Protein AF-W6KD17-F1 (afdb_monomer_lite)

Radius of gyration: 15.5 Å; chains: 1; bounding box: 40×33×38 Å

Secondary structure (DSSP, 8-state):
-HHHHHHHHHHHHHHHHHHHHHHHHHHHHHHHHH--TTHHHHHHHHHHHHHHHHHHHHHHTTPPPTT-SS--HHHHHHHHHHHHHHHHHHH-----

Sequence (96 aa):
MAQDLTQDFIARNRPSLIRVGLFFGLAVVLAVLSGEPGMLHVLESLLRLGALISAFAAYFMKDRSIDAPTL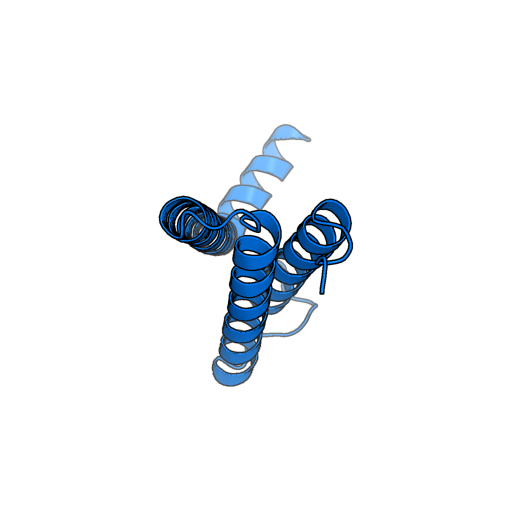TRWDEAAFLLILALLFGFLGGPEPI

Foldseek 3Di:
DVVVVVVVQCVQAVVLVVVLVVQLVVLLVVLVVVVDPQSLLSSLVSLLVQLVVLVVCCVVVVWDDPPDPYCHSNNSSVVSNVSSVVSVVVSPDDDD

Structure (mmCIF, N/CA/C/O backbone):
data_AF-W6KD17-F1
#
_entry.id   AF-W6KD17-F1
#
loop_
_atom_site.group_PDB
_atom_site.id
_atom_site.type_symbol
_atom_site.label_atom_id
_atom_site.label_alt_id
_atom_site.label_comp_id
_atom_site.label_asym_id
_atom_site.label_entity_id
_atom_site.label_seq_id
_atom_site.pdbx_PDB_ins_code
_atom_site.Cartn_x
_atom_site.Cartn_y
_atom_site.Cartn_z
_atom_site.occupancy
_atom_site.B_iso_or_equiv
_atom_site.auth_seq_id
_atom_site.auth_comp_id
_atom_site.auth_asym_id
_atom_site.auth_atom_id
_atom_site.pdbx_PDB_model_num
ATOM 1 N N . MET A 1 1 ? -20.714 20.598 8.389 1.00 62.09 1 MET A N 1
ATOM 2 C CA . MET A 1 1 ? -21.151 19.185 8.446 1.00 62.09 1 MET A CA 1
ATOM 3 C C . MET A 1 1 ? -20.238 18.249 7.650 1.00 62.09 1 MET A C 1
ATOM 5 O O . MET A 1 1 ? -19.709 17.331 8.250 1.00 62.09 1 MET A O 1
ATOM 9 N N . ALA A 1 2 ? -19.961 18.478 6.356 1.00 63.38 2 ALA A N 1
ATOM 10 C CA . ALA A 1 2 ? -19.014 17.630 5.602 1.00 63.38 2 ALA A CA 1
ATOM 11 C C . ALA A 1 2 ? -17.557 17.700 6.118 1.00 63.38 2 ALA A C 1
ATOM 13 O O . ALA A 1 2 ? -16.837 16.710 6.084 1.00 63.38 2 ALA A O 1
ATOM 14 N N . GLN A 1 3 ? -17.134 18.860 6.628 1.00 66.69 3 GLN A N 1
ATOM 15 C CA . GLN A 1 3 ? -15.771 19.073 7.127 1.00 66.69 3 GLN A CA 1
ATOM 16 C C . GLN A 1 3 ? -15.485 18.322 8.445 1.00 66.69 3 GLN A C 1
ATOM 18 O O . GLN A 1 3 ? -14.372 17.830 8.616 1.00 66.69 3 GLN A O 1
ATOM 23 N N . ASP A 1 4 ? -16.490 18.153 9.316 1.00 72.62 4 ASP A N 1
ATOM 24 C CA . ASP A 1 4 ? -16.375 17.362 10.557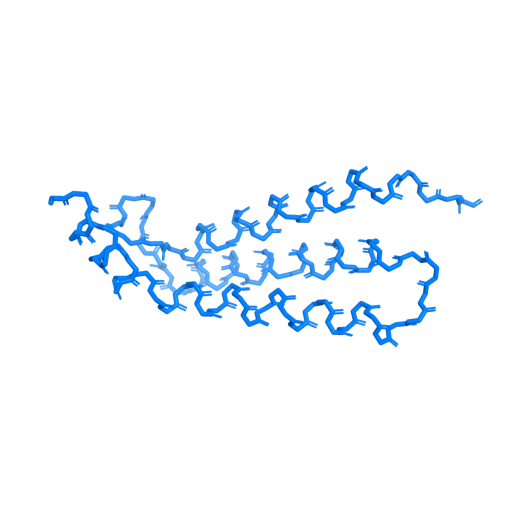 1.00 72.62 4 ASP A CA 1
ATOM 25 C C . ASP A 1 4 ? -16.230 15.864 10.266 1.00 72.62 4 ASP A C 1
ATOM 27 O O . ASP A 1 4 ? -15.354 15.201 10.813 1.00 72.62 4 ASP A O 1
ATOM 31 N N . LEU A 1 5 ? -17.023 15.339 9.324 1.00 72.81 5 LEU A N 1
ATOM 32 C CA . LEU A 1 5 ? -16.994 13.918 8.957 1.00 72.81 5 LEU A CA 1
ATOM 33 C C . LEU A 1 5 ? -15.625 13.483 8.410 1.00 72.81 5 LEU A C 1
ATOM 35 O O . LEU A 1 5 ? -15.156 12.381 8.703 1.00 72.81 5 LEU A O 1
ATOM 39 N N . THR A 1 6 ? -14.961 14.358 7.650 1.00 77.62 6 THR A N 1
ATOM 40 C CA . THR A 1 6 ? -13.617 14.103 7.116 1.00 77.62 6 THR A CA 1
ATOM 41 C C . THR A 1 6 ? -12.560 14.093 8.220 1.00 77.62 6 THR A C 1
ATOM 43 O O . THR A 1 6 ? -11.688 13.224 8.217 1.00 77.62 6 THR A O 1
ATOM 46 N N . GLN A 1 7 ? -12.631 15.019 9.181 1.00 80.38 7 GLN A N 1
ATOM 47 C CA . GLN A 1 7 ? -11.689 15.058 10.306 1.00 80.38 7 GLN A CA 1
ATOM 48 C C . GLN A 1 7 ? -11.834 13.821 11.198 1.00 80.38 7 GLN A C 1
ATOM 50 O O . GLN A 1 7 ? -10.829 13.196 11.539 1.00 80.38 7 GLN A O 1
ATOM 55 N N . ASP A 1 8 ? -13.067 13.398 11.477 1.00 81.56 8 ASP A N 1
ATOM 56 C CA . ASP A 1 8 ? -13.347 12.194 12.261 1.00 81.56 8 ASP A CA 1
ATOM 57 C C . ASP A 1 8 ? -12.876 10.916 11.558 1.00 81.56 8 ASP A C 1
ATOM 59 O O . ASP A 1 8 ? -12.351 9.992 12.188 1.00 81.56 8 ASP A O 1
ATOM 63 N N . PHE A 1 9 ? -13.048 10.840 10.236 1.00 82.19 9 PHE A N 1
ATOM 64 C CA . PHE A 1 9 ? -12.515 9.740 9.437 1.00 82.19 9 PHE A CA 1
ATOM 65 C C . PHE A 1 9 ? -10.986 9.704 9.494 1.00 82.19 9 PHE A C 1
ATOM 67 O O . PHE A 1 9 ? -10.409 8.654 9.776 1.00 82.19 9 PHE A O 1
ATOM 74 N N . ILE A 1 10 ? -10.317 10.837 9.269 1.00 84.38 10 ILE A N 1
ATOM 75 C CA . ILE A 1 10 ? -8.852 10.908 9.292 1.00 84.38 10 ILE A CA 1
ATOM 76 C C . ILE A 1 10 ? -8.326 10.550 10.680 1.00 84.38 10 ILE A C 1
ATOM 78 O O . ILE A 1 10 ? -7.390 9.765 10.777 1.00 84.38 10 ILE A O 1
ATOM 82 N N . ALA A 1 11 ? -8.919 11.078 11.751 1.00 84.88 11 ALA A N 1
ATOM 83 C CA . ALA A 1 11 ? -8.482 10.807 13.116 1.00 84.88 11 ALA A CA 1
ATOM 84 C C . ALA A 1 11 ? -8.544 9.309 13.453 1.00 84.88 11 ALA A C 1
ATOM 86 O O . ALA A 1 11 ? -7.572 8.757 13.970 1.00 84.88 11 ALA A O 1
ATOM 87 N N . ARG A 1 12 ? -9.646 8.639 13.092 1.00 85.25 12 ARG A N 1
ATOM 88 C CA . ARG A 1 12 ? -9.832 7.195 13.305 1.00 85.25 12 ARG A CA 1
ATOM 89 C C . ARG A 1 12 ? -8.885 6.332 12.472 1.00 85.25 12 ARG A C 1
ATOM 91 O O . ARG A 1 12 ? -8.409 5.307 12.949 1.00 85.25 12 ARG A O 1
ATOM 98 N N . ASN A 1 13 ? -8.592 6.757 11.246 1.00 88.62 13 ASN A N 1
ATOM 99 C CA . ASN A 1 13 ? -7.823 5.975 10.277 1.00 88.62 13 ASN A CA 1
ATOM 100 C C . ASN A 1 13 ? -6.347 6.369 10.176 1.00 88.62 13 ASN A C 1
ATOM 102 O O . ASN A 1 13 ? -5.584 5.743 9.439 1.00 88.62 13 ASN A O 1
ATOM 106 N N . ARG A 1 14 ? -5.925 7.391 10.926 1.00 88.56 14 ARG A N 1
ATOM 107 C CA . ARG A 1 14 ? -4.567 7.942 10.905 1.00 88.56 14 ARG A CA 1
ATOM 108 C C . ARG A 1 14 ? -3.479 6.862 11.002 1.00 88.56 14 ARG A C 1
ATOM 110 O O . ARG A 1 14 ? -2.545 6.944 10.210 1.00 88.56 14 ARG A O 1
ATOM 117 N N . PRO A 1 15 ? -3.562 5.843 11.884 1.00 88.12 15 PRO A N 1
ATOM 118 C CA . PRO A 1 15 ? -2.523 4.817 11.959 1.00 88.12 15 PRO A CA 1
ATOM 119 C C . PRO A 1 15 ? -2.366 4.022 10.658 1.00 88.12 15 PRO A C 1
ATOM 121 O O . PRO A 1 15 ? -1.241 3.798 10.217 1.00 88.12 15 PRO A O 1
ATOM 124 N N . SER A 1 16 ? -3.478 3.624 10.036 1.00 88.00 16 SER A N 1
ATOM 125 C CA . SER A 1 16 ? -3.480 2.852 8.788 1.00 88.00 16 SER A CA 1
ATOM 126 C C . SER A 1 16 ? -2.982 3.699 7.616 1.00 88.00 16 SER A C 1
ATOM 128 O O . SER A 1 16 ? -2.115 3.267 6.860 1.00 88.00 16 SER A O 1
ATOM 130 N N . LEU A 1 17 ? -3.426 4.960 7.532 1.00 89.69 17 LEU A N 1
ATOM 131 C CA . LEU A 1 17 ? -2.955 5.915 6.522 1.00 89.69 17 LEU A CA 1
ATOM 132 C C . LEU A 1 17 ? -1.445 6.174 6.627 1.00 89.69 17 LEU A C 1
ATOM 134 O O . LEU A 1 17 ? -0.756 6.203 5.610 1.00 89.69 17 LEU A O 1
ATOM 138 N N . ILE A 1 18 ? -0.917 6.324 7.847 1.00 92.50 18 ILE A N 1
ATOM 139 C CA . ILE A 1 18 ? 0.523 6.500 8.076 1.00 92.50 18 ILE A CA 1
ATOM 140 C C . ILE A 1 18 ? 1.293 5.254 7.636 1.00 92.50 18 ILE A C 1
ATOM 142 O O . ILE A 1 18 ? 2.301 5.391 6.951 1.00 92.50 18 ILE A O 1
ATOM 146 N N . ARG A 1 19 ? 0.834 4.046 7.988 1.00 91.69 19 ARG A N 1
ATOM 147 C CA . ARG A 1 19 ? 1.508 2.798 7.587 1.00 91.69 19 ARG A CA 1
ATOM 148 C C . ARG A 1 19 ? 1.557 2.636 6.074 1.00 91.69 19 ARG A C 1
ATOM 150 O O . ARG A 1 19 ? 2.631 2.394 5.532 1.00 91.69 19 ARG A O 1
ATOM 157 N N . VAL A 1 20 ? 0.421 2.816 5.405 1.00 92.62 20 VAL A N 1
ATOM 158 C CA . VAL A 1 20 ? 0.331 2.733 3.942 1.00 92.62 20 VAL A CA 1
ATOM 159 C C . VAL A 1 20 ? 1.213 3.795 3.288 1.00 92.62 20 VAL A C 1
ATOM 161 O O . VAL A 1 20 ? 1.974 3.474 2.381 1.00 92.62 20 VAL A O 1
ATOM 164 N N . GLY A 1 21 ? 1.167 5.038 3.776 1.00 93.12 21 GLY A N 1
ATOM 165 C CA . GLY A 1 21 ? 1.997 6.127 3.262 1.00 93.12 21 GLY A CA 1
ATOM 166 C C . GLY A 1 21 ? 3.495 5.877 3.446 1.00 93.12 21 GLY A C 1
ATOM 167 O O . GLY A 1 21 ? 4.266 6.086 2.512 1.00 93.12 21 GLY A O 1
ATOM 168 N N . LEU A 1 22 ? 3.910 5.381 4.616 1.00 94.62 22 LEU A N 1
ATOM 169 C CA . LEU A 1 22 ? 5.303 5.014 4.889 1.00 94.62 22 LEU A CA 1
ATOM 170 C C . LEU A 1 22 ? 5.766 3.862 3.998 1.00 94.62 22 LEU A C 1
ATOM 172 O O . LEU A 1 22 ? 6.856 3.938 3.437 1.00 94.62 22 LEU A O 1
ATOM 176 N N . PHE A 1 23 ? 4.944 2.821 3.842 1.00 95.44 23 PHE A N 1
ATOM 177 C CA . PHE A 1 23 ? 5.273 1.699 2.970 1.00 95.44 23 PHE A CA 1
ATOM 178 C C . PHE A 1 23 ? 5.411 2.155 1.516 1.00 95.44 23 PHE A C 1
ATOM 180 O O . PHE A 1 23 ? 6.407 1.851 0.867 1.00 95.44 23 PHE A O 1
ATOM 187 N N . PHE A 1 24 ? 4.442 2.926 1.018 1.00 93.88 24 PHE A N 1
ATOM 188 C CA . PHE A 1 24 ? 4.466 3.450 -0.343 1.00 93.88 24 PHE A CA 1
ATOM 189 C C . PHE A 1 24 ? 5.688 4.343 -0.584 1.00 93.88 24 PHE A C 1
ATOM 191 O O . PHE A 1 24 ? 6.408 4.152 -1.561 1.00 93.88 24 PHE A O 1
ATOM 198 N N . GLY A 1 25 ? 5.971 5.276 0.330 1.00 95.44 25 GLY A N 1
ATOM 199 C CA . GLY A 1 25 ? 7.147 6.141 0.242 1.00 95.44 25 GLY A CA 1
ATOM 200 C C . GLY A 1 25 ? 8.453 5.348 0.231 1.00 95.44 25 GLY A C 1
ATOM 201 O O . GLY A 1 25 ? 9.323 5.610 -0.597 1.00 95.44 25 GLY A O 1
ATOM 202 N N . LEU A 1 26 ? 8.571 4.334 1.093 1.00 95.94 26 LEU A N 1
ATOM 203 C CA . LEU A 1 26 ? 9.722 3.434 1.098 1.00 95.94 26 LEU A CA 1
ATOM 204 C C . LEU A 1 26 ? 9.847 2.667 -0.225 1.00 95.94 26 LEU A C 1
ATOM 206 O O . LEU A 1 26 ? 10.940 2.595 -0.777 1.00 95.94 26 LEU A O 1
ATOM 210 N N . ALA A 1 27 ? 8.744 2.135 -0.756 1.00 94.50 27 ALA A N 1
ATOM 211 C CA . ALA A 1 27 ? 8.736 1.416 -2.026 1.00 94.50 27 ALA A CA 1
ATOM 212 C C . ALA A 1 27 ? 9.195 2.308 -3.191 1.00 94.50 27 ALA A C 1
ATOM 214 O O . ALA A 1 27 ? 10.001 1.873 -4.009 1.00 94.50 27 ALA A O 1
ATOM 215 N N . VAL A 1 28 ? 8.758 3.572 -3.227 1.00 94.69 28 VAL A N 1
ATOM 216 C CA . VAL A 1 28 ? 9.218 4.561 -4.216 1.00 94.69 28 VAL A CA 1
ATOM 217 C C . VAL A 1 28 ? 10.714 4.823 -4.079 1.00 94.69 28 VAL A C 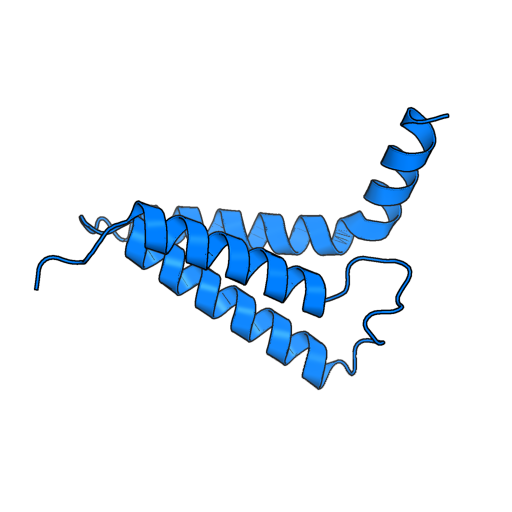1
ATOM 219 O O . VAL A 1 28 ? 11.425 4.789 -5.078 1.00 94.69 28 VAL A O 1
ATOM 222 N N . VAL A 1 29 ? 11.215 5.045 -2.860 1.00 96.19 29 VAL A N 1
ATOM 223 C CA . VAL A 1 29 ? 12.652 5.267 -2.630 1.00 96.19 29 VAL A CA 1
ATOM 224 C C . VAL A 1 29 ? 13.468 4.066 -3.102 1.00 96.19 29 VAL A C 1
ATOM 226 O O . VAL A 1 29 ? 14.447 4.244 -3.819 1.00 96.19 29 VAL A O 1
ATOM 229 N N . LEU A 1 30 ? 13.055 2.846 -2.755 1.00 93.94 30 LEU A N 1
ATOM 230 C CA . LEU A 1 30 ? 13.743 1.626 -3.179 1.00 93.94 30 LEU A CA 1
ATOM 231 C C . LEU A 1 30 ? 13.696 1.431 -4.700 1.00 93.94 30 LEU A C 1
ATOM 233 O O . LEU A 1 30 ? 14.709 1.069 -5.293 1.00 93.94 30 LEU A O 1
ATOM 237 N N . ALA A 1 31 ? 12.560 1.718 -5.339 1.00 92.62 31 ALA A N 1
ATOM 238 C CA . ALA A 1 31 ? 12.439 1.657 -6.791 1.00 92.62 31 ALA A CA 1
ATOM 239 C C . ALA A 1 31 ? 13.366 2.673 -7.477 1.00 92.62 31 ALA A C 1
ATOM 241 O O . ALA A 1 31 ? 14.082 2.309 -8.405 1.00 92.62 31 ALA A O 1
ATOM 242 N N . VAL A 1 32 ? 13.431 3.913 -6.984 1.00 93.25 32 VAL A N 1
ATOM 243 C CA . VAL A 1 32 ? 14.349 4.942 -7.506 1.00 93.25 32 VAL A CA 1
ATOM 244 C C . VAL A 1 32 ? 15.810 4.530 -7.318 1.00 93.25 32 VAL A C 1
ATOM 246 O O . VAL A 1 32 ? 16.615 4.677 -8.234 1.00 93.25 32 VAL A O 1
ATOM 249 N N . LEU A 1 33 ? 16.156 3.986 -6.150 1.00 93.56 33 LEU A N 1
ATOM 250 C CA . LEU A 1 33 ? 17.517 3.541 -5.847 1.00 93.56 33 LEU A CA 1
ATOM 251 C C . LEU A 1 33 ? 17.956 2.323 -6.664 1.00 93.56 33 LEU A C 1
ATOM 253 O O . LEU A 1 33 ? 19.158 2.125 -6.819 1.00 93.56 33 LEU A O 1
ATOM 257 N N . SER A 1 34 ? 17.019 1.527 -7.190 1.00 90.19 34 SER A N 1
ATOM 258 C CA . SER A 1 34 ? 17.359 0.383 -8.042 1.00 90.19 34 SER A CA 1
ATOM 259 C C . SER A 1 34 ? 18.085 0.800 -9.325 1.00 90.19 34 SER A C 1
ATOM 261 O O . SER A 1 34 ? 18.885 0.028 -9.837 1.00 90.19 34 SER A O 1
ATOM 263 N N . GLY A 1 35 ? 17.846 2.021 -9.829 1.00 83.88 35 GLY A N 1
ATOM 264 C CA . GLY A 1 35 ? 18.476 2.528 -11.053 1.00 83.88 35 GLY A CA 1
ATOM 265 C C . GLY A 1 35 ? 18.096 1.765 -12.329 1.00 83.88 35 GLY A C 1
ATOM 266 O O . GLY A 1 35 ? 18.672 2.029 -13.383 1.00 83.88 35 GLY A O 1
ATOM 267 N N . GLU A 1 36 ? 17.139 0.838 -12.244 1.00 81.44 36 GLU A N 1
ATOM 268 C CA . GLU A 1 36 ? 16.734 -0.024 -13.349 1.00 81.44 36 GLU A CA 1
ATOM 269 C C . GLU A 1 36 ? 15.839 0.724 -14.356 1.00 81.44 36 GLU A C 1
ATOM 271 O O . GLU A 1 36 ? 14.956 1.493 -13.950 1.00 81.44 36 GLU A O 1
ATOM 276 N N . PRO A 1 37 ? 15.963 0.452 -15.672 1.00 76.94 37 PRO A N 1
ATOM 277 C CA . PRO A 1 37 ? 15.058 0.990 -16.693 1.00 76.94 37 PRO A CA 1
ATOM 278 C C . PRO A 1 37 ? 13.580 0.603 -16.474 1.00 76.94 37 PRO A C 1
ATOM 280 O O . PRO A 1 37 ? 12.689 1.240 -17.030 1.00 76.94 37 PRO A O 1
ATOM 283 N N . GLY A 1 38 ? 13.309 -0.405 -15.634 1.00 82.56 38 GLY A N 1
ATOM 284 C CA . GLY A 1 38 ? 11.984 -0.906 -15.256 1.00 82.56 38 GLY A CA 1
ATOM 285 C C . GLY A 1 38 ? 11.493 -0.439 -13.882 1.00 82.56 38 GLY A C 1
ATOM 286 O O . GLY A 1 38 ? 10.865 -1.215 -13.165 1.00 82.56 38 GLY A O 1
ATOM 287 N N . MET A 1 39 ? 11.761 0.808 -13.478 1.00 89.19 39 MET A N 1
ATOM 288 C CA . MET A 1 39 ? 11.393 1.329 -12.147 1.00 89.19 39 MET A CA 1
ATOM 289 C C . MET A 1 39 ? 9.923 1.067 -11.761 1.00 89.19 39 MET A C 1
ATOM 291 O O . MET A 1 39 ? 9.629 0.791 -10.598 1.00 89.19 39 MET A O 1
ATOM 295 N N . LEU A 1 40 ? 8.994 1.128 -12.722 1.00 89.50 40 LEU A N 1
ATOM 296 C CA . LEU A 1 40 ? 7.575 0.845 -12.476 1.00 89.50 40 LEU A CA 1
ATOM 297 C C . LEU A 1 40 ? 7.314 -0.629 -12.131 1.00 89.50 40 LEU A C 1
ATOM 299 O O . LEU A 1 40 ? 6.482 -0.891 -11.268 1.00 89.50 40 LEU A O 1
ATOM 303 N N . HIS A 1 41 ? 8.053 -1.571 -12.724 1.00 89.50 41 HIS A N 1
ATOM 304 C CA . HIS A 1 41 ? 7.982 -3.000 -12.391 1.00 89.50 41 HIS A CA 1
ATOM 305 C C . HIS A 1 41 ? 8.566 -3.289 -11.010 1.00 89.50 41 HIS A C 1
ATOM 307 O O . HIS A 1 41 ? 7.979 -4.036 -10.226 1.00 89.50 41 HIS A O 1
ATOM 313 N N . VAL A 1 42 ? 9.681 -2.636 -10.668 1.00 91.56 42 VAL A N 1
ATOM 314 C CA . VAL A 1 42 ? 10.265 -2.722 -9.322 1.00 91.56 42 VAL A CA 1
ATOM 315 C C . VAL A 1 42 ? 9.277 -2.187 -8.286 1.00 91.56 42 VAL A C 1
ATOM 317 O O . VAL A 1 42 ? 9.005 -2.850 -7.284 1.00 91.56 42 VAL A O 1
ATOM 320 N N . LEU A 1 43 ? 8.688 -1.015 -8.540 1.00 93.44 43 LEU A N 1
ATOM 321 C CA . LEU A 1 43 ? 7.682 -0.422 -7.662 1.00 93.44 43 LEU A CA 1
ATOM 322 C C . LEU A 1 43 ? 6.454 -1.329 -7.523 1.00 93.44 43 LEU A C 1
ATOM 324 O O . LEU A 1 43 ? 5.991 -1.569 -6.412 1.00 93.44 43 LEU A O 1
ATOM 328 N N . GLU A 1 44 ? 5.950 -1.869 -8.627 1.00 94.12 44 GLU A N 1
ATOM 329 C CA . GLU A 1 44 ? 4.824 -2.797 -8.642 1.00 94.12 44 GLU A CA 1
ATOM 330 C C . GLU A 1 44 ? 5.095 -4.053 -7.802 1.00 94.12 44 GLU A C 1
ATOM 332 O O . GLU A 1 44 ? 4.283 -4.412 -6.943 1.00 94.12 44 GLU A O 1
ATOM 337 N N . SER A 1 45 ? 6.269 -4.661 -7.963 1.00 93.62 45 SER A N 1
ATOM 338 C CA . SER A 1 45 ? 6.692 -5.832 -7.192 1.00 93.62 45 SER A CA 1
ATOM 339 C C . SER A 1 45 ? 6.807 -5.530 -5.696 1.00 93.62 45 SER A C 1
ATOM 341 O O . SER A 1 45 ? 6.336 -6.311 -4.864 1.00 93.62 45 SER A O 1
ATOM 343 N N . LEU A 1 46 ? 7.364 -4.369 -5.331 1.00 95.50 46 LEU A N 1
ATOM 344 C CA . LEU A 1 46 ? 7.444 -3.923 -3.937 1.00 95.50 46 LEU A CA 1
ATOM 345 C C . LEU A 1 46 ? 6.052 -3.695 -3.332 1.00 95.50 46 LEU A C 1
ATOM 347 O O . LEU A 1 46 ? 5.808 -4.078 -2.188 1.00 95.50 46 LEU A O 1
ATOM 351 N N . LEU A 1 47 ? 5.115 -3.127 -4.092 1.00 96.12 47 LEU A N 1
ATOM 352 C CA . LEU A 1 47 ? 3.737 -2.923 -3.641 1.00 96.12 47 LEU A CA 1
ATOM 353 C C . LEU A 1 47 ? 2.976 -4.245 -3.480 1.00 96.12 47 LEU A C 1
ATOM 355 O O . LEU A 1 47 ? 2.266 -4.406 -2.486 1.00 96.12 47 LEU A O 1
ATOM 359 N N . ARG A 1 48 ? 3.175 -5.224 -4.376 1.00 95.12 48 ARG A N 1
ATOM 360 C CA . ARG A 1 48 ? 2.643 -6.591 -4.205 1.00 95.12 48 ARG A CA 1
ATOM 361 C C . ARG A 1 48 ? 3.186 -7.251 -2.940 1.00 95.12 48 ARG A C 1
ATOM 363 O O . ARG A 1 48 ? 2.418 -7.853 -2.189 1.00 95.12 48 ARG A O 1
ATOM 370 N N . LEU A 1 49 ? 4.487 -7.110 -2.676 1.00 95.38 49 LEU A N 1
ATOM 371 C CA . LEU A 1 49 ? 5.108 -7.614 -1.451 1.00 95.38 49 LEU A CA 1
ATOM 372 C C . LEU A 1 49 ? 4.489 -6.954 -0.209 1.00 95.38 49 LEU A C 1
ATOM 374 O O . LEU A 1 49 ? 4.156 -7.640 0.754 1.00 95.38 49 LEU A O 1
ATOM 378 N N . GLY A 1 50 ? 4.277 -5.637 -0.248 1.00 94.00 50 GLY A N 1
ATOM 379 C CA . GLY A 1 50 ? 3.600 -4.899 0.817 1.00 94.00 50 GLY A CA 1
ATOM 380 C C . GLY A 1 50 ? 2.184 -5.383 1.078 1.00 94.00 50 GLY A C 1
ATOM 381 O O . GLY A 1 50 ? 1.828 -5.648 2.224 1.00 94.00 50 GLY A O 1
ATOM 382 N N . ALA A 1 51 ? 1.398 -5.559 0.014 1.00 95.19 51 ALA A N 1
ATOM 383 C CA . ALA A 1 51 ? 0.048 -6.098 0.105 1.00 95.19 51 ALA A CA 1
ATOM 384 C C . ALA A 1 51 ? 0.042 -7.482 0.774 1.00 95.19 51 ALA A C 1
ATOM 386 O O . ALA A 1 51 ? -0.760 -7.733 1.675 1.00 95.19 51 ALA A O 1
ATOM 387 N N . LEU A 1 52 ? 0.984 -8.352 0.393 1.00 95.56 52 LEU A N 1
ATOM 388 C CA . LEU A 1 52 ? 1.140 -9.678 0.984 1.00 95.56 52 LEU A CA 1
ATOM 389 C C . LEU A 1 52 ? 1.498 -9.601 2.476 1.00 95.56 52 LEU A C 1
ATOM 391 O O . LEU A 1 52 ? 0.878 -10.286 3.289 1.00 95.56 52 LEU A O 1
ATOM 395 N N . ILE A 1 53 ? 2.456 -8.749 2.854 1.00 93.88 53 ILE A N 1
ATOM 396 C CA . ILE A 1 53 ? 2.856 -8.546 4.255 1.00 93.88 53 ILE A CA 1
ATOM 397 C C . ILE A 1 53 ? 1.676 -8.026 5.085 1.00 93.88 53 ILE A C 1
ATOM 399 O O . ILE A 1 53 ? 1.427 -8.543 6.177 1.00 93.88 53 ILE A O 1
ATOM 403 N N . SER A 1 54 ? 0.920 -7.050 4.576 1.00 92.06 54 SER A N 1
ATOM 404 C CA . SER A 1 54 ? -0.264 -6.519 5.260 1.00 92.06 54 SER A CA 1
ATOM 405 C C . SER A 1 54 ? -1.349 -7.581 5.437 1.00 92.06 54 SER A C 1
ATOM 407 O O . SER A 1 54 ? -1.901 -7.696 6.533 1.00 92.06 54 SER A O 1
ATOM 409 N N . ALA A 1 55 ? -1.599 -8.415 4.422 1.00 90.81 55 ALA A N 1
ATOM 410 C CA . ALA A 1 55 ? -2.547 -9.526 4.512 1.00 90.81 55 ALA A CA 1
ATOM 411 C C . ALA A 1 55 ? -2.103 -10.589 5.534 1.00 90.81 55 ALA A C 1
ATOM 413 O O . ALA A 1 55 ? -2.902 -11.033 6.359 1.00 90.81 55 ALA A O 1
ATOM 414 N N . PHE A 1 56 ? -0.816 -10.954 5.551 1.00 92.75 56 PHE A N 1
ATOM 415 C CA . PHE A 1 56 ? -0.268 -11.855 6.570 1.00 92.75 56 PHE A CA 1
ATOM 416 C C . PHE A 1 56 ? -0.409 -11.273 7.973 1.00 92.75 56 PHE A C 1
ATOM 418 O O . PHE A 1 56 ? -0.817 -11.972 8.900 1.00 92.75 56 PHE A O 1
ATOM 425 N N . ALA A 1 57 ? -0.102 -9.989 8.139 1.00 88.94 57 ALA A N 1
ATOM 426 C CA . ALA A 1 57 ? -0.246 -9.328 9.422 1.00 88.94 57 ALA A CA 1
ATOM 427 C C . ALA A 1 57 ? -1.715 -9.285 9.873 1.00 88.94 57 ALA A C 1
ATOM 429 O O . ALA A 1 57 ? -1.983 -9.515 11.050 1.00 88.94 57 ALA A O 1
ATOM 430 N N . ALA A 1 58 ? -2.659 -9.058 8.953 1.00 88.31 58 ALA A N 1
ATOM 431 C CA . ALA A 1 58 ? -4.095 -9.133 9.226 1.00 88.31 58 ALA A CA 1
ATOM 432 C C . ALA A 1 58 ? -4.504 -10.529 9.725 1.00 88.31 58 ALA A C 1
ATOM 434 O O . ALA A 1 58 ? -5.178 -10.655 10.750 1.00 88.31 58 ALA A O 1
ATOM 435 N N . TYR A 1 59 ? -4.029 -11.577 9.044 1.00 87.31 59 TYR A N 1
ATOM 436 C CA . TYR A 1 59 ? -4.287 -12.968 9.409 1.00 87.31 59 TYR A CA 1
ATOM 437 C C . TYR A 1 59 ? -3.736 -13.316 10.801 1.00 87.31 59 TYR A C 1
ATOM 439 O O . TYR A 1 59 ? -4.471 -13.806 11.661 1.00 87.31 59 TYR A O 1
ATOM 447 N N . PHE A 1 60 ? -2.458 -13.023 11.064 1.00 88.69 60 PHE A N 1
ATOM 448 C CA . PHE A 1 60 ? -1.810 -13.376 12.332 1.00 88.69 60 PHE A CA 1
ATOM 449 C C . PHE A 1 60 ? -2.317 -12.565 13.522 1.00 88.69 60 PHE A C 1
ATOM 451 O O . PHE A 1 60 ? -2.426 -13.098 14.626 1.00 88.69 60 PHE A O 1
ATOM 458 N N . MET A 1 61 ? -2.655 -11.293 13.313 1.00 84.69 61 MET A N 1
ATOM 459 C CA . MET A 1 61 ? -3.209 -10.451 14.374 1.00 84.69 61 MET A CA 1
ATOM 460 C C . MET A 1 61 ? -4.690 -10.717 14.639 1.00 84.69 61 MET A C 1
ATOM 462 O O . MET A 1 61 ? -5.252 -10.098 15.541 1.00 84.69 61 MET A O 1
ATOM 466 N N . LYS A 1 62 ? -5.306 -11.656 13.901 1.00 77.75 62 LYS A N 1
ATOM 467 C CA . LYS A 1 62 ? -6.741 -11.956 13.968 1.00 77.75 62 LYS A CA 1
ATOM 468 C C . LYS A 1 62 ? -7.566 -10.672 13.874 1.00 77.75 62 LYS A C 1
ATOM 470 O O . LYS A 1 62 ? -8.491 -10.467 14.663 1.00 77.75 62 LYS A O 1
ATOM 475 N N . ASP A 1 63 ? -7.157 -9.788 12.963 1.00 72.31 63 ASP A N 1
ATOM 476 C CA . ASP A 1 63 ? -7.763 -8.470 12.825 1.00 72.31 63 ASP A CA 1
ATOM 477 C C . ASP A 1 63 ? -9.262 -8.647 12.552 1.00 72.31 63 ASP A C 1
ATOM 479 O O . ASP A 1 63 ? -9.658 -9.536 11.786 1.00 72.31 63 ASP A O 1
ATOM 483 N N . ARG A 1 64 ? -10.107 -7.889 13.263 1.00 62.97 64 ARG A N 1
ATOM 484 C CA . ARG A 1 64 ? -11.561 -8.091 13.182 1.00 62.97 64 ARG A CA 1
ATOM 485 C C . ARG A 1 64 ? -12.057 -7.743 11.778 1.00 62.97 64 ARG A C 1
ATOM 487 O O . ARG A 1 64 ? -11.454 -6.926 11.090 1.00 62.97 64 ARG A O 1
ATOM 494 N N . SER A 1 65 ? -13.120 -8.445 11.386 1.00 59.16 65 SER A N 1
ATOM 495 C CA . SER A 1 65 ? -13.684 -8.544 10.037 1.00 59.16 65 SER A CA 1
ATOM 496 C C . SER A 1 65 ? -13.880 -7.208 9.315 1.00 59.16 65 SER A C 1
ATOM 498 O O . SER A 1 65 ? -13.869 -6.137 9.916 1.00 59.16 65 SER A O 1
ATOM 500 N N . ILE A 1 66 ? -14.163 -7.339 8.015 1.00 56.84 66 ILE A N 1
ATOM 501 C CA . ILE A 1 66 ? -14.632 -6.340 7.033 1.00 56.84 66 ILE A CA 1
ATOM 502 C C . ILE A 1 66 ? -15.663 -5.326 7.593 1.00 56.84 66 ILE A C 1
ATOM 504 O O . ILE A 1 66 ? -15.852 -4.261 7.017 1.00 56.84 66 ILE A O 1
ATOM 508 N N . ASP A 1 67 ? -16.294 -5.615 8.734 1.00 61.47 67 ASP A N 1
ATOM 509 C CA . ASP A 1 67 ? -17.298 -4.782 9.405 1.00 61.47 67 ASP A CA 1
ATOM 510 C C . ASP A 1 67 ? -16.716 -3.770 10.416 1.00 61.47 67 ASP A C 1
ATOM 512 O O . ASP A 1 67 ? -17.467 -3.098 11.130 1.00 61.47 67 ASP A O 1
ATOM 516 N N . ALA A 1 68 ? -15.390 -3.671 10.549 1.00 67.44 68 ALA A N 1
ATOM 517 C CA . ALA A 1 68 ? -14.775 -2.716 11.463 1.00 67.44 68 ALA A CA 1
ATOM 518 C C . ALA A 1 68 ? -15.074 -1.261 11.033 1.00 67.44 68 ALA A C 1
ATOM 520 O O . ALA A 1 68 ? -14.969 -0.922 9.856 1.00 67.44 68 ALA A O 1
ATOM 521 N N . PRO A 1 69 ? -15.366 -0.341 11.974 1.00 69.06 69 PRO A N 1
ATOM 522 C CA . PRO A 1 69 ? -15.655 1.065 11.660 1.00 69.06 69 PRO A CA 1
ATOM 523 C C . PRO A 1 69 ? -14.406 1.880 11.248 1.00 69.06 69 PRO A C 1
ATOM 525 O O . PRO A 1 69 ? -14.441 3.112 11.238 1.00 69.06 69 PRO A O 1
ATOM 528 N N . THR A 1 70 ? -13.288 1.212 10.954 1.00 80.31 70 THR A N 1
ATOM 529 C CA . THR A 1 70 ? -11.964 1.780 10.659 1.00 80.31 70 THR A CA 1
ATOM 530 C C . THR A 1 70 ? -11.242 0.932 9.614 1.00 80.31 70 THR A C 1
ATOM 532 O O . THR A 1 70 ? -11.440 -0.277 9.594 1.00 80.31 70 THR A O 1
ATOM 535 N N . LEU A 1 71 ? -10.350 1.547 8.831 1.00 79.75 71 LEU A N 1
ATOM 536 C CA . LEU A 1 71 ? -9.457 0.889 7.876 1.00 79.75 71 LEU A CA 1
ATOM 537 C C . LEU A 1 71 ? -8.662 -0.215 8.570 1.00 79.75 71 LEU A C 1
ATOM 539 O O . LEU A 1 71 ? -7.782 0.050 9.401 1.00 79.75 71 LEU A O 1
ATOM 543 N N . THR A 1 72 ? -8.981 -1.441 8.190 1.00 88.50 72 THR A N 1
ATOM 544 C CA . THR A 1 72 ? -8.340 -2.665 8.653 1.00 88.50 72 THR A CA 1
ATOM 545 C C . THR A 1 72 ? -7.047 -2.919 7.888 1.00 88.50 72 THR A C 1
ATOM 547 O O . THR A 1 72 ? -6.785 -2.332 6.835 1.00 88.50 72 THR A O 1
ATOM 550 N N . ARG A 1 73 ? -6.238 -3.865 8.370 1.00 87.56 73 ARG A N 1
ATOM 551 C CA . ARG A 1 73 ? -5.069 -4.336 7.612 1.00 87.56 73 ARG A CA 1
ATOM 552 C C . ARG A 1 73 ? -5.443 -5.009 6.287 1.00 87.56 73 ARG A C 1
ATOM 554 O O . ARG A 1 73 ? -4.623 -5.027 5.371 1.00 87.56 73 ARG A O 1
ATOM 561 N N . TRP A 1 74 ? -6.669 -5.523 6.165 1.00 89.75 74 TRP A N 1
ATOM 562 C CA . TRP A 1 74 ? -7.196 -6.020 4.893 1.00 89.75 74 TRP A CA 1
ATOM 563 C C . TRP A 1 74 ? -7.389 -4.888 3.884 1.00 89.75 74 TRP A C 1
ATOM 565 O O . TRP A 1 74 ? -7.015 -5.047 2.723 1.00 89.75 74 TRP A O 1
ATOM 575 N N . ASP A 1 75 ? -7.875 -3.730 4.333 1.00 90.38 75 ASP A N 1
ATOM 576 C CA . ASP A 1 75 ? -8.027 -2.549 3.477 1.00 90.38 75 ASP A CA 1
ATOM 577 C C . ASP A 1 75 ? -6.666 -1.985 3.050 1.00 90.38 75 ASP A C 1
ATOM 579 O O . ASP A 1 75 ? -6.490 -1.591 1.899 1.00 90.38 75 ASP A O 1
ATOM 583 N N . GLU A 1 76 ? -5.670 -2.003 3.946 1.00 91.81 76 GLU A N 1
ATOM 584 C CA . GLU A 1 76 ? -4.287 -1.644 3.602 1.00 91.81 76 GLU A CA 1
ATOM 585 C C . GLU A 1 76 ? -3.731 -2.560 2.503 1.00 91.81 76 GLU A C 1
ATOM 587 O O . GLU A 1 76 ? -3.164 -2.079 1.521 1.00 91.81 76 GLU A O 1
ATOM 592 N N . ALA A 1 77 ? -3.917 -3.877 2.646 1.00 93.19 77 ALA A N 1
ATOM 593 C CA . ALA A 1 77 ? -3.475 -4.857 1.660 1.00 93.19 77 ALA A CA 1
ATOM 594 C C . ALA A 1 77 ? -4.168 -4.656 0.306 1.00 93.19 77 ALA A C 1
ATOM 596 O O . ALA A 1 77 ? -3.504 -4.642 -0.731 1.00 93.19 77 ALA A O 1
ATOM 597 N N . ALA A 1 78 ? -5.488 -4.451 0.315 1.00 93.12 78 ALA A N 1
ATOM 598 C CA . ALA A 1 78 ? -6.265 -4.192 -0.891 1.00 93.12 78 ALA A CA 1
ATOM 599 C C . ALA A 1 78 ? -5.808 -2.906 -1.590 1.00 93.12 78 ALA A C 1
ATOM 601 O O . ALA A 1 78 ? -5.610 -2.901 -2.804 1.00 93.12 78 ALA A O 1
ATOM 602 N N . PHE A 1 79 ? -5.576 -1.831 -0.836 1.00 94.06 79 PHE A N 1
ATOM 603 C CA . PHE A 1 79 ? -5.101 -0.566 -1.388 1.00 94.06 79 PHE A CA 1
ATOM 604 C C . PHE A 1 79 ? -3.715 -0.699 -2.032 1.00 94.06 79 PHE A C 1
ATOM 606 O O . PHE A 1 79 ? -3.514 -0.253 -3.161 1.00 94.06 79 PHE A O 1
ATOM 613 N N . LEU A 1 80 ? -2.771 -1.361 -1.354 1.00 95.31 80 LEU A N 1
ATOM 614 C CA . LEU A 1 80 ? -1.437 -1.623 -1.901 1.00 95.31 80 LEU A CA 1
ATOM 615 C C . LEU A 1 80 ? -1.498 -2.492 -3.162 1.00 95.31 80 LEU A C 1
ATOM 617 O O . LEU A 1 80 ? -0.778 -2.223 -4.121 1.00 95.31 80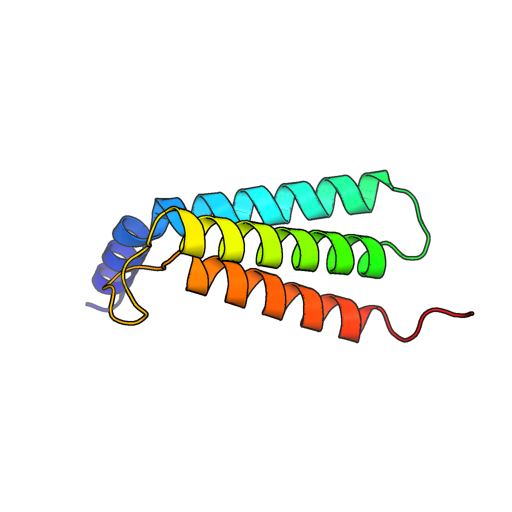 LEU A O 1
ATOM 621 N N . LEU A 1 81 ? -2.391 -3.484 -3.195 1.00 96.12 81 LEU A N 1
ATOM 6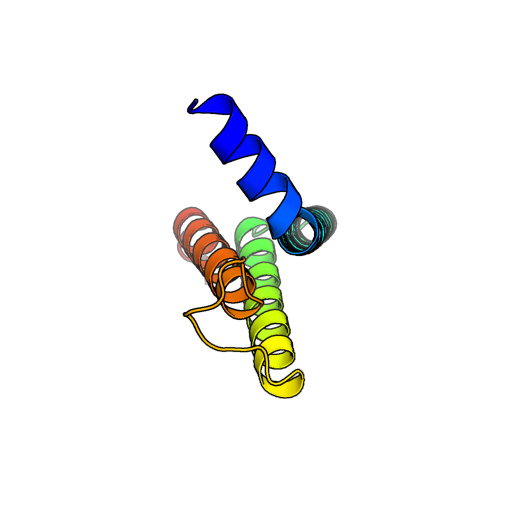22 C CA . LEU A 1 81 ? -2.602 -4.322 -4.372 1.00 96.12 81 LEU A CA 1
ATOM 623 C C . LEU A 1 81 ? -3.192 -3.527 -5.544 1.00 96.12 81 LEU A C 1
ATOM 625 O O . LEU A 1 81 ? -2.728 -3.683 -6.669 1.00 96.12 81 LEU A O 1
ATOM 629 N N . ILE A 1 82 ? -4.174 -2.653 -5.300 1.00 95.44 82 ILE A N 1
ATOM 630 C CA . ILE A 1 82 ? -4.745 -1.775 -6.336 1.00 95.44 82 ILE A CA 1
ATOM 631 C C . ILE A 1 82 ? -3.659 -0.875 -6.925 1.00 95.44 82 ILE A C 1
ATOM 633 O O . ILE A 1 82 ? -3.555 -0.764 -8.146 1.00 95.44 82 ILE A O 1
ATOM 637 N N . LEU A 1 83 ? -2.825 -0.268 -6.074 1.00 93.12 83 LEU A N 1
ATOM 638 C CA . LEU A 1 83 ? -1.690 0.524 -6.543 1.00 93.12 83 LEU A CA 1
ATOM 639 C C . LEU A 1 83 ? -0.724 -0.330 -7.365 1.00 93.12 83 LEU A C 1
ATOM 641 O O . LEU A 1 83 ? -0.327 0.090 -8.446 1.00 93.12 83 LEU A O 1
ATOM 645 N N . ALA A 1 84 ? -0.386 -1.533 -6.899 1.00 93.19 84 ALA A N 1
ATOM 646 C CA . ALA A 1 84 ? 0.481 -2.438 -7.639 1.00 93.19 84 ALA A CA 1
ATOM 647 C C . ALA A 1 84 ? -0.074 -2.740 -9.039 1.00 93.19 84 ALA A C 1
ATOM 649 O O . ALA A 1 84 ? 0.637 -2.586 -10.025 1.00 93.19 84 ALA A O 1
ATOM 650 N N . LEU A 1 85 ? -1.358 -3.091 -9.147 1.00 93.12 85 LEU A N 1
ATOM 651 C CA . LEU A 1 85 ? -2.008 -3.351 -10.433 1.00 93.12 85 LEU A CA 1
ATOM 652 C C . LEU A 1 85 ? -1.993 -2.120 -11.347 1.00 93.12 85 LEU A C 1
ATOM 654 O O . LEU A 1 85 ? -1.745 -2.255 -12.543 1.00 93.12 85 LEU A O 1
ATOM 658 N N . LEU A 1 86 ? -2.215 -0.926 -10.791 1.00 93.75 86 LEU A N 1
ATOM 659 C CA . LEU A 1 86 ? -2.147 0.327 -11.538 1.00 93.75 86 LEU A CA 1
ATOM 660 C C . LEU A 1 86 ? -0.739 0.568 -12.100 1.00 93.75 86 LEU A C 1
ATOM 662 O O . LEU A 1 86 ? -0.596 0.870 -13.282 1.00 93.75 86 LEU A O 1
ATOM 666 N N . PHE A 1 87 ? 0.300 0.410 -11.278 1.00 89.94 87 PHE A N 1
ATOM 667 C CA . PHE A 1 87 ? 1.683 0.601 -11.720 1.00 89.94 87 PHE A CA 1
ATOM 668 C C . PHE A 1 87 ? 2.137 -0.472 -12.711 1.00 89.94 87 PHE A C 1
ATOM 670 O O . PHE A 1 87 ? 2.822 -0.136 -13.672 1.00 89.94 87 PHE A O 1
ATOM 677 N N . GLY A 1 88 ? 1.698 -1.721 -12.548 1.00 87.75 88 GLY A N 1
ATOM 678 C CA . GLY A 1 88 ? 1.954 -2.789 -13.516 1.00 87.75 88 GLY A CA 1
ATOM 679 C C . GLY A 1 88 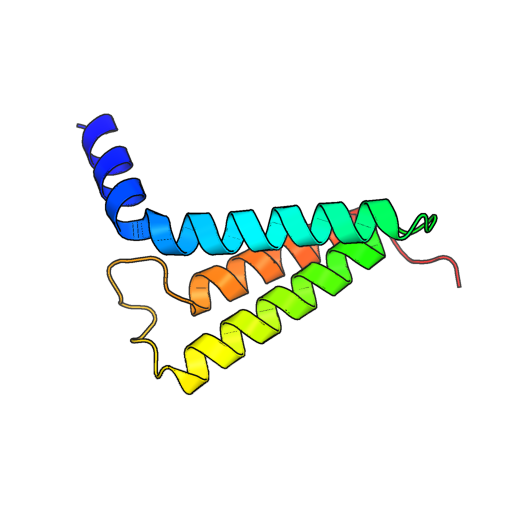? 1.277 -2.527 -14.862 1.00 87.75 88 GLY A C 1
ATOM 680 O O . GLY A 1 88 ? 1.891 -2.710 -15.908 1.00 87.75 88 GLY A O 1
ATOM 681 N N . PHE A 1 89 ? 0.041 -2.017 -14.851 1.00 88.06 89 PHE A N 1
ATOM 682 C CA . PHE A 1 89 ? -0.655 -1.608 -16.073 1.00 88.06 89 PHE A CA 1
ATOM 683 C C . PHE A 1 89 ? 0.061 -0.451 -16.789 1.00 88.06 89 PHE A C 1
ATOM 685 O O . PHE A 1 89 ? 0.175 -0.465 -18.013 1.00 88.06 89 PHE A O 1
ATOM 692 N N . LEU A 1 90 ? 0.572 0.530 -16.037 1.00 88.44 90 LEU A N 1
ATOM 693 C CA . LEU A 1 90 ? 1.323 1.665 -16.586 1.00 88.44 90 LEU A CA 1
ATOM 694 C C . LEU A 1 90 ? 2.741 1.294 -17.049 1.00 88.44 90 LEU A C 1
ATOM 696 O O . LEU A 1 90 ? 3.253 1.936 -17.963 1.00 88.44 90 LEU A O 1
ATOM 700 N N . GLY A 1 91 ? 3.366 0.285 -16.435 1.00 81.06 91 GLY A N 1
ATOM 701 C CA . GLY A 1 91 ? 4.692 -0.217 -16.812 1.00 81.06 91 GLY A CA 1
ATOM 702 C C . GLY A 1 91 ? 4.733 -0.875 -18.192 1.00 81.06 91 GLY A C 1
ATOM 703 O O . GLY A 1 91 ? 5.785 -0.897 -18.822 1.00 81.06 91 GLY A O 1
ATOM 704 N N . GLY A 1 92 ? 3.582 -1.327 -18.703 1.00 72.31 92 GLY A N 1
ATOM 705 C CA . GLY A 1 92 ? 3.501 -2.048 -19.971 1.00 72.31 92 GLY A CA 1
ATOM 706 C C . GLY A 1 92 ? 4.108 -3.456 -19.883 1.00 72.31 92 GLY A C 1
ATOM 707 O O . GLY A 1 92 ? 4.515 -3.896 -18.812 1.00 72.31 92 GLY A O 1
ATOM 708 N N . PRO A 1 93 ? 4.113 -4.228 -20.979 1.00 67.69 93 PRO A N 1
ATOM 709 C CA . PRO A 1 93 ? 4.811 -5.509 -21.014 1.00 67.69 93 PRO A CA 1
ATOM 710 C C . PRO A 1 93 ? 6.332 -5.293 -20.977 1.00 67.69 93 PRO A C 1
ATOM 712 O O . PRO A 1 93 ? 6.860 -4.497 -21.754 1.00 67.69 93 PRO A O 1
ATOM 715 N N . GLU A 1 94 ? 7.031 -6.029 -20.109 1.00 64.38 94 GLU A N 1
ATOM 716 C CA . GLU A 1 94 ? 8.497 -6.075 -20.113 1.00 64.38 94 GLU A CA 1
ATOM 717 C C . GLU A 1 94 ? 8.993 -6.598 -21.476 1.00 64.38 94 GLU A C 1
ATOM 719 O O . GLU A 1 94 ? 8.500 -7.633 -21.945 1.00 64.38 94 GLU A O 1
ATOM 724 N N . PRO A 1 95 ? 9.941 -5.913 -22.143 1.00 56.12 95 PRO A N 1
ATOM 725 C CA . PRO A 1 95 ? 10.613 -6.477 -23.303 1.00 56.12 95 PRO A CA 1
ATOM 726 C C . PRO A 1 95 ? 11.472 -7.658 -22.833 1.00 56.12 95 PRO A C 1
ATOM 728 O O . PRO A 1 95 ? 12.421 -7.475 -22.075 1.00 56.12 95 PRO A O 1
ATOM 731 N N . ILE A 1 96 ? 11.074 -8.860 -23.254 1.00 55.59 96 ILE A N 1
ATOM 732 C CA . ILE A 1 96 ? 11.751 -10.141 -22.991 1.00 55.59 96 ILE A CA 1
ATOM 733 C C . ILE A 1 96 ? 13.114 -10.177 -23.687 1.00 55.59 96 ILE A C 1
ATOM 735 O O . ILE A 1 96 ? 13.170 -9.753 -24.867 1.00 55.59 96 ILE A O 1
#

pLDDT: mean 85.6, std 10.92, range [55.59, 96.19]